Protein AF-A0A8T0UPF7-F1 (afdb_monomer)

Mean predicted aligned error: 10.61 Å

Solvent-accessible surface area (backbone atoms only — not comparable to full-atom values): 5651 Å² total; per-residue (Å²): 141,79,85,89,80,82,88,74,101,60,86,85,72,50,70,66,62,47,48,55,53,49,53,44,54,48,45,31,41,76,76,62,61,28,51,55,99,89,40,68,34,76,68,28,48,54,49,41,53,50,53,42,34,72,74,66,56,68,80,69,52,74,68,56,54,52,52,47,50,54,52,49,53,48,54,52,49,60,62,38,70,80,50,85,81,83,77,89,71,135

pLDDT: mean 72.84, std 16.71, range [37.94, 89.62]

Foldseek 3Di:
DDDPPPDDDQQDQDPVLLVLLVVLQVCCVPVVVQADPVGGHPVSLVSSQVVSCVPVPVSDDSVNSVVSVVVVVVVVVVVCVVPDDDDDDD

InterPro domains:
  IPR024752 Myb/SANT-like domain [PF12776] (12-79)

Sequence (90 aa):
MQCICEQMNRCHWDPASTSLFLDLCIDEKENKFNWNKEGLTTDGWRNVHKKFRELGGGRFTDKQMTNKLQTLKKKIQEVDGSAKAHWPRP

Structure (mmCIF, N/CA/C/O backbone):
data_AF-A0A8T0UPF7-F1
#
_entry.id   AF-A0A8T0UPF7-F1
#
loop_
_atom_site.group_PDB
_atom_site.id
_atom_site.type_symbol
_atom_site.label_atom_id
_atom_site.label_alt_id
_atom_site.label_comp_id
_atom_site.label_asym_id
_atom_site.label_entity_id
_atom_site.label_seq_id
_atom_site.pdbx_PDB_ins_code
_atom_site.Cartn_x
_atom_site.Cartn_y
_atom_site.Cartn_z
_atom_site.occupancy
_atom_site.B_iso_or_equiv
_atom_site.auth_seq_id
_atom_site.auth_comp_id
_atom_site.auth_asym_id
_atom_site.auth_atom_id
_atom_site.pdbx_PDB_model_num
ATOM 1 N N . MET A 1 1 ? 20.584 -13.135 -15.729 1.00 39.06 1 MET A N 1
ATOM 2 C CA . MET A 1 1 ? 19.431 -12.455 -15.098 1.00 39.06 1 MET A CA 1
ATOM 3 C C . MET A 1 1 ? 19.758 -10.976 -15.009 1.00 39.06 1 MET A C 1
ATOM 5 O O . MET A 1 1 ? 20.517 -10.590 -14.135 1.00 39.06 1 MET A O 1
ATOM 9 N N . GLN A 1 2 ? 19.280 -10.175 -15.959 1.00 37.94 2 GLN A N 1
ATOM 10 C CA . GLN A 1 2 ? 19.445 -8.722 -15.935 1.00 37.94 2 GLN A CA 1
ATOM 11 C C . GLN A 1 2 ? 18.055 -8.097 -15.872 1.00 37.94 2 GLN A C 1
ATOM 13 O O . GLN A 1 2 ? 17.184 -8.412 -16.682 1.00 37.94 2 GLN A O 1
ATOM 18 N N . CYS A 1 3 ? 17.835 -7.289 -14.841 1.00 41.06 3 CYS A N 1
ATOM 19 C CA . CYS A 1 3 ? 16.597 -6.564 -14.620 1.00 41.06 3 CYS A CA 1
ATOM 20 C C . CYS A 1 3 ? 16.540 -5.414 -15.627 1.00 41.06 3 CYS A C 1
ATOM 22 O O . CYS A 1 3 ? 17.340 -4.485 -15.564 1.00 41.06 3 CYS A O 1
ATOM 24 N N . ILE A 1 4 ? 15.610 -5.508 -16.571 1.00 47.56 4 ILE A N 1
ATOM 25 C CA . ILE A 1 4 ? 15.400 -4.528 -17.635 1.00 47.56 4 ILE A CA 1
ATOM 26 C C . ILE A 1 4 ? 14.605 -3.362 -17.035 1.00 47.56 4 ILE A C 1
ATOM 28 O O . ILE A 1 4 ? 13.377 -3.352 -17.059 1.00 47.56 4 ILE A O 1
ATOM 32 N N . CYS A 1 5 ? 15.291 -2.418 -16.396 1.00 48.22 5 CYS A N 1
ATOM 33 C CA . CYS A 1 5 ? 14.680 -1.170 -15.930 1.00 48.22 5 CYS A CA 1
ATOM 34 C C . CYS A 1 5 ? 15.463 0.076 -16.358 1.00 48.22 5 CYS A C 1
ATOM 36 O O . CYS A 1 5 ? 15.312 1.134 -15.748 1.00 48.22 5 CYS A O 1
ATOM 38 N N . GLU A 1 6 ? 16.265 -0.026 -17.417 1.00 48.84 6 GLU A N 1
ATOM 39 C CA . GLU A 1 6 ? 16.764 1.144 -18.129 1.00 48.84 6 GLU A CA 1
ATOM 40 C C . GLU A 1 6 ? 15.884 1.418 -19.348 1.00 48.84 6 GLU A C 1
ATOM 42 O O . GLU A 1 6 ? 15.628 0.538 -20.160 1.00 48.84 6 GLU A O 1
ATOM 47 N N . GLN A 1 7 ? 15.452 2.677 -19.428 1.00 48.28 7 GLN A N 1
ATOM 48 C CA . GLN A 1 7 ? 14.689 3.334 -20.491 1.00 48.28 7 GLN A CA 1
ATOM 49 C C . GLN A 1 7 ? 13.152 3.259 -20.384 1.00 48.28 7 GLN A C 1
ATOM 51 O O . GLN A 1 7 ? 12.493 2.286 -20.723 1.00 48.28 7 GLN A O 1
ATOM 56 N N . MET A 1 8 ? 12.605 4.420 -19.979 1.00 42.25 8 MET A N 1
ATOM 57 C CA . MET A 1 8 ? 11.198 4.864 -19.970 1.00 42.25 8 MET A CA 1
ATOM 58 C C . MET A 1 8 ? 10.365 4.618 -18.697 1.00 42.25 8 MET A C 1
ATOM 60 O O . MET A 1 8 ? 9.380 3.898 -18.713 1.00 42.25 8 MET A O 1
ATOM 64 N N . ASN A 1 9 ? 10.729 5.312 -17.609 1.00 50.38 9 ASN A N 1
ATOM 65 C CA . ASN A 1 9 ? 9.912 6.129 -16.672 1.00 50.38 9 ASN A CA 1
ATOM 66 C C . ASN A 1 9 ? 8.421 5.798 -16.350 1.00 50.38 9 ASN A C 1
ATOM 68 O O . ASN A 1 9 ? 7.696 6.653 -15.844 1.00 50.38 9 ASN A O 1
ATOM 72 N N . ARG A 1 10 ? 7.919 4.590 -16.604 1.00 54.06 10 ARG A N 1
ATOM 73 C CA . ARG A 1 10 ? 6.627 4.081 -16.129 1.00 54.06 10 ARG A CA 1
ATOM 74 C C . ARG A 1 10 ? 6.824 2.617 -15.776 1.00 54.06 10 ARG A C 1
ATOM 76 O O . ARG A 1 10 ? 6.876 1.758 -16.644 1.00 54.06 10 ARG A O 1
ATOM 83 N N . CYS A 1 11 ? 6.970 2.351 -14.482 1.00 64.19 11 CYS A N 1
ATOM 84 C CA . CYS A 1 11 ? 7.041 0.989 -13.969 1.00 64.19 11 CYS A CA 1
ATOM 85 C C . CYS A 1 11 ? 5.828 0.198 -14.492 1.00 64.19 11 CYS A C 1
ATOM 87 O O . CYS A 1 11 ? 4.694 0.664 -14.351 1.00 64.19 11 CYS A O 1
ATOM 89 N N . HIS A 1 12 ? 6.058 -0.942 -15.145 1.00 68.62 12 HIS A N 1
ATOM 90 C CA . HIS A 1 12 ? 4.985 -1.779 -15.674 1.00 68.62 12 HIS A CA 1
ATOM 91 C C . HIS A 1 12 ? 4.303 -2.496 -14.508 1.00 68.62 12 HIS A C 1
ATOM 93 O O . HIS A 1 12 ? 4.834 -3.444 -13.940 1.00 68.62 12 HIS A O 1
ATOM 99 N N . TRP A 1 13 ? 3.130 -1.998 -14.128 1.00 78.25 13 TRP A N 1
ATOM 100 C CA . TRP A 1 13 ? 2.260 -2.661 -13.168 1.00 78.25 13 TRP A CA 1
ATOM 101 C C . TRP A 1 13 ? 1.344 -3.607 -13.930 1.00 78.25 13 TRP A C 1
ATOM 103 O O . TRP A 1 13 ? 0.399 -3.149 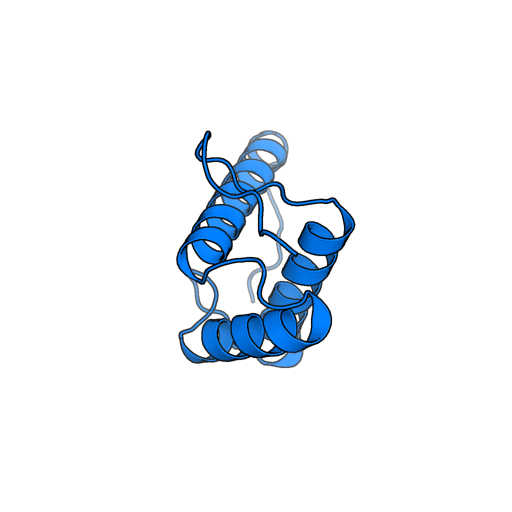-14.575 1.00 78.25 13 TRP A O 1
ATOM 113 N N . ASP A 1 14 ? 1.609 -4.906 -13.853 1.00 84.06 14 ASP A N 1
ATOM 114 C CA . ASP A 1 14 ? 0.667 -5.895 -14.357 1.00 84.06 14 ASP A CA 1
ATOM 115 C C . ASP A 1 14 ? -0.626 -5.907 -13.501 1.00 84.06 14 ASP A C 1
ATOM 117 O O . ASP A 1 14 ? -0.645 -5.385 -12.371 1.00 84.06 14 ASP A O 1
ATOM 121 N N . PRO A 1 15 ? -1.739 -6.444 -14.034 1.00 82.94 15 PRO A N 1
ATOM 122 C CA . PRO A 1 15 ? -3.005 -6.495 -13.311 1.00 82.94 15 PRO A CA 1
ATOM 123 C C . PRO A 1 15 ? -2.915 -7.253 -11.982 1.00 82.94 15 PRO A C 1
ATOM 125 O O . PRO A 1 15 ? -3.513 -6.805 -11.006 1.00 82.94 15 PRO A O 1
ATOM 128 N N . ALA A 1 16 ? -2.127 -8.332 -11.907 1.00 84.50 16 ALA A N 1
ATOM 129 C CA . ALA A 1 16 ? -1.982 -9.124 -10.687 1.00 84.50 16 ALA A CA 1
ATOM 130 C C . ALA A 1 16 ? -1.220 -8.347 -9.602 1.00 84.50 16 ALA A C 1
ATOM 132 O O . ALA A 1 16 ? -1.688 -8.257 -8.469 1.00 84.50 16 ALA A O 1
ATOM 133 N N . SER A 1 17 ? -0.116 -7.684 -9.957 1.00 85.12 17 SER A N 1
ATOM 134 C CA . SER A 1 17 ? 0.626 -6.789 -9.058 1.00 85.12 17 SER A CA 1
ATOM 135 C C . SER A 1 17 ? -0.226 -5.606 -8.593 1.00 85.12 17 SER A C 1
ATOM 137 O O . SER A 1 17 ? -0.131 -5.187 -7.441 1.00 85.12 17 SER A O 1
ATOM 139 N N . THR A 1 18 ? -1.073 -5.055 -9.471 1.00 86.62 18 THR A N 1
ATOM 140 C CA . THR A 1 18 ? -1.992 -3.966 -9.098 1.00 86.62 18 THR A CA 1
ATOM 141 C C . THR A 1 18 ? -3.080 -4.454 -8.141 1.00 86.62 18 THR A C 1
ATOM 143 O O . THR A 1 18 ? -3.351 -3.761 -7.163 1.00 86.62 18 THR A O 1
ATOM 146 N N . SER A 1 19 ? -3.672 -5.627 -8.396 1.00 88.00 19 SER A N 1
ATOM 147 C CA . SER A 1 19 ? -4.684 -6.230 -7.518 1.00 88.00 19 SER A CA 1
ATOM 148 C C . SER A 1 19 ? -4.098 -6.514 -6.143 1.00 88.00 19 SER A C 1
ATOM 150 O O . SER A 1 19 ? -4.590 -5.980 -5.159 1.00 88.00 19 SER A O 1
ATOM 152 N N . LEU A 1 20 ? -2.965 -7.220 -6.087 1.00 88.94 20 LEU A N 1
ATOM 153 C CA . LEU A 1 20 ? -2.276 -7.537 -4.838 1.00 88.94 20 LEU A CA 1
ATOM 154 C C . LEU A 1 20 ? -1.951 -6.277 -4.024 1.00 88.94 20 LEU A C 1
ATOM 156 O O . LEU A 1 20 ? -2.141 -6.246 -2.813 1.00 88.94 20 LEU A O 1
ATOM 160 N N . PHE A 1 21 ? -1.461 -5.221 -4.679 1.00 88.00 21 PHE A N 1
ATOM 161 C CA . PHE A 1 21 ? -1.170 -3.960 -4.001 1.00 88.00 21 PHE A CA 1
ATOM 162 C C . PHE A 1 21 ? -2.427 -3.317 -3.400 1.00 88.00 21 PHE A C 1
ATOM 164 O O . PHE A 1 21 ? -2.381 -2.826 -2.272 1.00 88.00 21 PHE A O 1
ATOM 171 N N . LEU A 1 22 ? -3.543 -3.329 -4.133 1.00 87.88 22 LEU A N 1
ATOM 172 C CA . LEU A 1 22 ? -4.823 -2.815 -3.650 1.00 87.88 22 LEU A CA 1
ATOM 173 C C . LEU A 1 22 ? -5.383 -3.661 -2.507 1.00 87.88 22 LEU A C 1
ATOM 175 O O . LEU A 1 22 ? -5.782 -3.085 -1.499 1.00 87.88 22 LEU A O 1
ATOM 179 N N . ASP A 1 23 ? -5.338 -4.987 -2.618 1.00 89.12 23 ASP A N 1
ATOM 180 C CA . ASP A 1 23 ? -5.781 -5.909 -1.569 1.00 89.12 23 ASP A CA 1
ATOM 181 C C . ASP A 1 23 ? -5.021 -5.662 -0.262 1.00 89.12 23 ASP A C 1
ATOM 183 O O . ASP A 1 23 ? -5.625 -5.557 0.802 1.00 89.12 23 ASP A O 1
ATOM 187 N N . LEU A 1 24 ? -3.701 -5.457 -0.335 1.00 89.62 24 LEU A N 1
ATOM 188 C CA . LEU A 1 24 ? -2.887 -5.108 0.833 1.00 89.62 24 LEU A CA 1
ATOM 189 C C . LEU A 1 24 ? -3.246 -3.738 1.423 1.00 89.62 24 LEU A C 1
ATOM 191 O O . LEU A 1 24 ? -3.241 -3.569 2.641 1.00 89.62 24 LEU A O 1
ATOM 195 N N . CYS A 1 25 ? -3.554 -2.754 0.578 1.00 86.38 25 CYS A N 1
ATOM 196 C CA . CYS A 1 25 ? -3.984 -1.432 1.035 1.00 86.38 25 CYS A CA 1
ATOM 197 C C . CYS A 1 25 ? -5.363 -1.481 1.713 1.00 86.38 25 CYS A C 1
ATOM 199 O O . CYS A 1 25 ? -5.579 -0.778 2.700 1.00 86.38 25 CYS A O 1
ATOM 201 N N . ILE A 1 26 ? -6.284 -2.298 1.193 1.00 85.50 26 ILE A N 1
ATOM 202 C CA . ILE A 1 26 ? -7.617 -2.522 1.766 1.00 85.50 26 ILE A CA 1
ATOM 203 C C . ILE A 1 26 ? -7.496 -3.281 3.089 1.00 85.50 26 ILE A C 1
ATOM 205 O O . ILE A 1 26 ? -8.101 -2.863 4.069 1.00 85.50 26 ILE A O 1
ATOM 209 N N . ASP A 1 27 ? -6.660 -4.319 3.159 1.00 86.94 27 ASP A N 1
ATOM 210 C CA . ASP A 1 27 ? -6.383 -5.063 4.395 1.00 86.94 27 ASP A CA 1
ATOM 211 C C . ASP A 1 27 ? -5.865 -4.141 5.511 1.00 86.94 27 ASP A C 1
ATOM 213 O O . ASP A 1 27 ? -6.382 -4.149 6.626 1.00 86.94 27 ASP A O 1
ATOM 217 N N . GLU A 1 28 ? -4.890 -3.276 5.218 1.00 85.50 28 GLU A N 1
ATOM 218 C CA . GLU A 1 28 ? -4.376 -2.329 6.218 1.00 85.50 28 GLU A CA 1
ATOM 219 C C . GLU A 1 28 ? -5.414 -1.276 6.638 1.00 85.50 28 GLU A C 1
ATOM 221 O O . GLU A 1 28 ? -5.379 -0.802 7.778 1.00 85.50 28 GLU A O 1
ATOM 226 N N . LYS A 1 29 ? -6.346 -0.921 5.747 1.00 80.38 29 LYS A N 1
ATOM 227 C CA . LYS A 1 29 ? -7.439 0.010 6.043 1.00 80.38 29 LYS A CA 1
ATOM 228 C C . LYS A 1 29 ? -8.518 -0.630 6.915 1.00 80.38 29 LYS A C 1
ATOM 230 O O . LYS A 1 29 ? -8.838 -0.080 7.963 1.00 80.38 29 LYS A O 1
ATOM 235 N N . GLU A 1 30 ? -9.073 -1.755 6.477 1.00 80.38 30 GLU A N 1
ATOM 236 C CA . GLU A 1 30 ? -10.268 -2.367 7.066 1.00 80.38 30 GLU A CA 1
ATOM 237 C C . GLU A 1 30 ? -9.922 -3.246 8.277 1.00 80.38 30 GLU A C 1
ATOM 239 O O . GLU A 1 30 ? -10.647 -3.233 9.267 1.00 80.38 30 GLU A O 1
ATOM 244 N N . ASN A 1 31 ? -8.794 -3.968 8.243 1.00 76.38 31 ASN A N 1
ATOM 245 C CA . ASN A 1 31 ? -8.438 -4.920 9.302 1.00 76.38 31 ASN A CA 1
ATOM 246 C C . ASN A 1 31 ? -7.479 -4.342 10.348 1.00 76.38 31 ASN A C 1
ATOM 248 O O . ASN A 1 31 ? -7.445 -4.826 11.479 1.00 76.38 31 ASN A O 1
ATOM 252 N N . LYS A 1 32 ? -6.672 -3.333 9.992 1.00 76.81 32 LYS A N 1
ATOM 253 C CA . LYS A 1 32 ? -5.653 -2.772 10.901 1.00 76.81 32 LYS A CA 1
ATOM 254 C C . LYS A 1 32 ? -5.843 -1.308 11.265 1.00 76.81 32 LYS A C 1
ATOM 256 O O . LYS A 1 32 ? -5.072 -0.803 12.076 1.00 76.81 32 LYS A O 1
ATOM 261 N N . PHE A 1 33 ? -6.834 -0.632 10.681 1.00 77.06 33 PHE A N 1
ATOM 262 C CA . PHE A 1 33 ? -7.116 0.788 10.916 1.00 77.06 33 PHE A CA 1
ATOM 263 C C . PHE A 1 33 ? -5.888 1.703 10.726 1.00 77.06 33 PHE A C 1
ATOM 265 O O . PHE A 1 33 ? -5.831 2.810 11.261 1.00 77.06 33 PHE A O 1
ATOM 272 N N . ASN A 1 34 ? -4.909 1.284 9.913 1.00 80.31 34 ASN A N 1
ATOM 273 C CA . ASN A 1 34 ? -3.687 2.040 9.619 1.00 80.31 34 ASN A CA 1
ATOM 274 C C . ASN A 1 34 ? -3.923 3.067 8.501 1.00 80.31 34 ASN A C 1
ATOM 276 O O . ASN A 1 34 ? -3.094 3.257 7.607 1.00 80.31 34 ASN A O 1
ATOM 280 N N . TRP A 1 35 ? -5.082 3.721 8.534 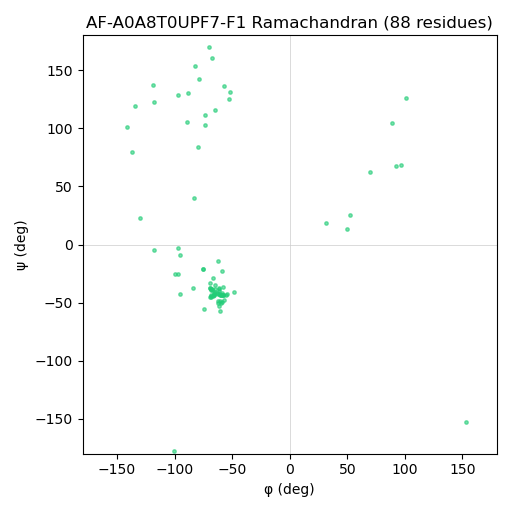1.00 76.44 35 TRP A N 1
ATOM 281 C CA . TRP A 1 35 ? -5.547 4.631 7.498 1.00 76.44 35 TRP A CA 1
ATOM 282 C C . TRP A 1 35 ? -6.094 5.914 8.123 1.00 76.44 35 TRP A C 1
ATOM 284 O O . TRP A 1 35 ? -7.049 5.895 8.895 1.00 76.44 35 TRP A O 1
ATOM 294 N N . ASN A 1 36 ? -5.486 7.047 7.782 1.00 75.94 36 ASN A N 1
ATOM 295 C CA . ASN A 1 36 ? -5.901 8.378 8.211 1.00 75.94 36 ASN A CA 1
ATOM 296 C C . ASN A 1 36 ? -6.687 9.102 7.097 1.00 75.94 36 ASN A C 1
ATOM 298 O O . ASN A 1 36 ? -6.930 8.564 6.015 1.00 75.94 36 ASN A O 1
ATOM 302 N N . LYS A 1 37 ? -7.094 10.354 7.348 1.00 69.19 37 LYS A N 1
ATOM 303 C CA . LYS A 1 37 ? -7.861 11.168 6.382 1.00 69.19 37 LYS A CA 1
ATOM 304 C C . LYS A 1 37 ? -7.131 11.383 5.044 1.00 69.19 37 LYS A C 1
ATOM 306 O O . LYS A 1 37 ? -7.786 11.635 4.036 1.00 69.19 37 LYS A O 1
ATOM 311 N N . GLU A 1 38 ? -5.807 11.265 5.022 1.00 69.00 38 GLU A N 1
ATOM 312 C CA . GLU A 1 38 ? -4.958 11.494 3.852 1.00 69.00 38 GLU A CA 1
ATOM 313 C C . GLU A 1 38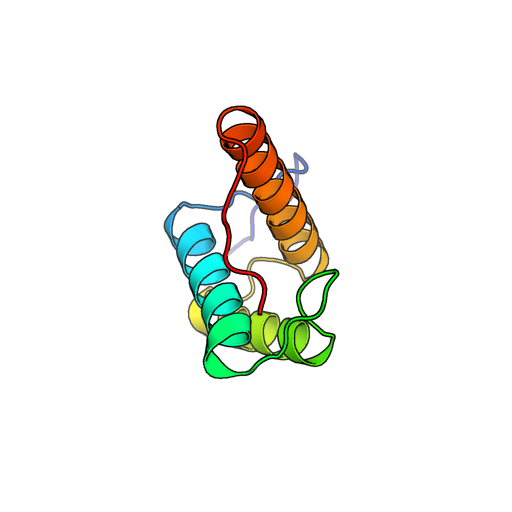 ? -4.553 10.184 3.143 1.00 69.00 38 GLU A C 1
ATOM 315 O O . GLU A 1 38 ? -4.347 10.175 1.924 1.00 69.00 38 GLU A O 1
ATOM 320 N N . GLY A 1 39 ? -4.530 9.046 3.844 1.00 78.94 39 GLY A N 1
ATOM 321 C CA . GLY A 1 39 ? -4.192 7.730 3.296 1.00 78.94 39 GLY A CA 1
ATOM 322 C C . GLY A 1 39 ? -3.611 6.767 4.335 1.00 78.94 39 GLY A C 1
ATOM 323 O O . GLY A 1 39 ? -3.891 6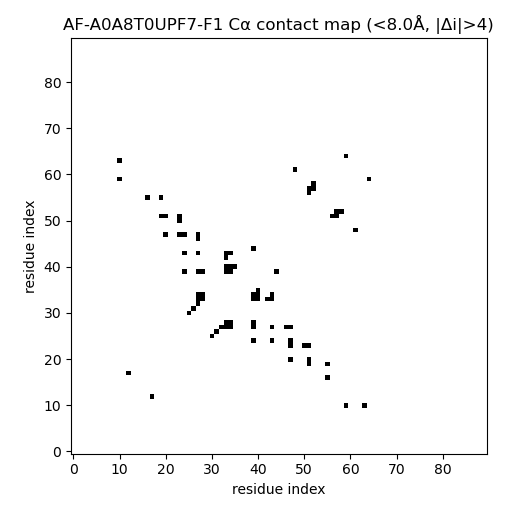.881 5.522 1.00 78.94 39 GLY A O 1
ATOM 324 N N . LEU A 1 40 ? -2.785 5.820 3.882 1.00 81.81 40 LEU A N 1
ATOM 325 C CA . LEU A 1 40 ? -2.024 4.924 4.762 1.00 81.81 40 LEU A CA 1
ATOM 326 C C . LEU A 1 40 ? -1.141 5.722 5.733 1.00 81.81 40 LEU A C 1
ATOM 328 O O . LEU A 1 40 ? -0.458 6.667 5.329 1.00 81.81 40 LEU A O 1
ATOM 332 N N . THR A 1 41 ? -1.126 5.310 7.000 1.00 85.88 41 THR A N 1
ATOM 333 C CA . THR A 1 41 ? -0.178 5.807 8.005 1.00 85.88 41 THR A CA 1
ATOM 334 C C . THR A 1 41 ? 1.236 5.292 7.720 1.00 85.88 41 THR A C 1
ATOM 336 O O . THR A 1 41 ? 1.437 4.406 6.887 1.00 85.88 41 THR A O 1
ATOM 339 N N . THR A 1 42 ? 2.239 5.818 8.427 1.00 86.19 42 THR A N 1
ATOM 340 C CA . THR A 1 42 ? 3.629 5.338 8.330 1.00 86.19 42 THR A CA 1
ATOM 341 C C . THR A 1 42 ? 3.735 3.831 8.591 1.00 86.19 42 THR A C 1
ATOM 343 O O . THR A 1 42 ? 4.415 3.121 7.849 1.00 86.19 42 THR A O 1
ATOM 346 N N . ASP A 1 43 ? 3.023 3.322 9.601 1.00 85.94 43 ASP A N 1
ATOM 347 C CA . ASP A 1 43 ? 2.968 1.888 9.901 1.00 85.94 43 ASP A CA 1
ATOM 348 C C . ASP A 1 43 ? 2.226 1.093 8.819 1.00 85.94 43 ASP A C 1
ATOM 350 O O . ASP A 1 43 ? 2.684 0.013 8.442 1.00 85.94 43 ASP A O 1
ATOM 354 N N . GLY A 1 44 ? 1.145 1.652 8.261 1.00 87.00 44 GLY A N 1
ATOM 355 C CA . GLY A 1 44 ? 0.435 1.068 7.122 1.00 87.00 44 GLY A CA 1
ATOM 356 C C . GLY A 1 44 ? 1.349 0.897 5.910 1.00 87.00 44 GLY A C 1
ATOM 357 O O . GLY A 1 44 ? 1.467 -0.201 5.371 1.00 87.00 44 GLY A O 1
ATOM 358 N N . TRP A 1 45 ? 2.085 1.944 5.529 1.00 88.38 45 TRP A N 1
ATOM 359 C CA . TRP A 1 45 ? 3.064 1.873 4.440 1.00 88.38 45 TRP A CA 1
ATOM 360 C C . TRP A 1 45 ? 4.163 0.847 4.705 1.00 88.38 45 TRP A C 1
ATOM 362 O O . TRP A 1 45 ?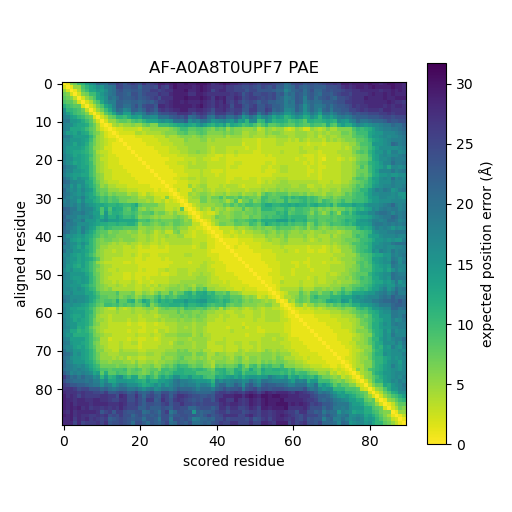 4.476 0.050 3.820 1.00 88.38 45 TRP A O 1
ATOM 372 N N . ARG A 1 46 ? 4.708 0.804 5.928 1.00 88.75 46 ARG A N 1
ATOM 373 C CA . ARG A 1 46 ? 5.723 -0.189 6.307 1.00 88.75 46 ARG A CA 1
ATOM 374 C C . ARG A 1 46 ? 5.205 -1.618 6.128 1.00 88.75 46 ARG A C 1
ATOM 376 O O . ARG A 1 46 ? 5.920 -2.465 5.592 1.00 88.75 46 ARG A O 1
ATOM 383 N N . ASN A 1 47 ? 3.966 -1.884 6.541 1.00 88.38 47 ASN A N 1
ATOM 384 C CA . ASN A 1 47 ? 3.347 -3.201 6.408 1.00 88.38 47 ASN A CA 1
ATOM 385 C C . ASN A 1 47 ? 3.062 -3.563 4.946 1.00 88.38 47 ASN A C 1
ATOM 387 O O . ASN A 1 47 ? 3.388 -4.677 4.533 1.00 88.38 47 ASN A O 1
ATOM 391 N N . VAL A 1 48 ? 2.509 -2.631 4.158 1.00 88.75 48 VAL A N 1
ATOM 392 C CA . VAL A 1 48 ? 2.256 -2.841 2.723 1.00 88.75 48 VAL A CA 1
ATOM 393 C C . VAL A 1 48 ? 3.563 -3.122 1.992 1.00 88.75 48 VAL A C 1
ATOM 395 O O . VAL A 1 48 ? 3.639 -4.109 1.269 1.00 88.75 48 VAL A O 1
ATOM 398 N N . HIS A 1 49 ? 4.611 -2.319 2.202 1.00 88.50 49 HIS A N 1
ATOM 399 C CA . HIS A 1 49 ? 5.910 -2.533 1.557 1.00 88.50 49 HIS A CA 1
ATOM 400 C C . HIS A 1 49 ? 6.502 -3.894 1.919 1.00 88.50 49 HIS A C 1
ATOM 402 O O . HIS A 1 49 ? 6.977 -4.609 1.037 1.00 88.50 49 HIS A O 1
ATOM 408 N N . LYS A 1 50 ? 6.432 -4.284 3.199 1.00 89.06 50 LYS A N 1
ATOM 409 C CA . LYS A 1 50 ? 6.915 -5.591 3.655 1.00 89.06 50 LYS A CA 1
ATOM 410 C C . LYS A 1 50 ? 6.158 -6.733 2.968 1.00 89.06 50 LYS A C 1
ATOM 412 O O . LYS A 1 50 ? 6.781 -7.518 2.257 1.00 89.06 50 LYS A O 1
ATOM 417 N N . LYS A 1 51 ? 4.827 -6.770 3.099 1.00 88.50 51 LYS A N 1
ATOM 418 C CA . LYS A 1 51 ? 3.988 -7.834 2.523 1.00 88.50 51 LYS A CA 1
ATOM 419 C C . LYS A 1 51 ? 4.090 -7.883 0.999 1.00 88.50 51 LYS A C 1
ATOM 421 O O . LYS A 1 51 ? 4.167 -8.953 0.407 1.00 88.50 51 LYS A O 1
ATOM 426 N N . PHE A 1 52 ? 4.124 -6.727 0.342 1.00 87.50 52 PHE A N 1
ATOM 427 C CA . PHE A 1 52 ? 4.232 -6.655 -1.110 1.00 87.50 52 PHE A CA 1
ATOM 428 C C . PHE A 1 52 ? 5.607 -7.106 -1.606 1.00 87.50 52 PHE A C 1
ATOM 430 O O . PHE A 1 52 ? 5.708 -7.718 -2.664 1.00 87.50 52 PHE A O 1
ATOM 437 N N . ARG A 1 53 ? 6.675 -6.870 -0.837 1.00 85.69 53 ARG A N 1
ATOM 438 C CA . ARG A 1 53 ? 7.999 -7.414 -1.147 1.00 85.69 53 ARG A CA 1
ATOM 439 C C . ARG A 1 53 ? 8.046 -8.930 -0.974 1.00 85.69 53 ARG A C 1
ATOM 441 O O . ARG A 1 53 ? 8.669 -9.584 -1.804 1.00 85.69 53 ARG A O 1
ATOM 448 N N . GLU A 1 54 ? 7.385 -9.455 0.057 1.00 85.94 54 GLU A N 1
ATOM 449 C CA . GLU A 1 54 ? 7.262 -10.895 0.324 1.00 85.94 54 GLU A CA 1
ATOM 450 C C . GLU A 1 54 ? 6.447 -11.616 -0.764 1.00 85.94 54 GLU A C 1
ATOM 452 O O . GLU A 1 54 ? 6.850 -12.685 -1.212 1.00 85.94 54 GLU A O 1
ATOM 457 N N . LEU A 1 55 ? 5.345 -11.018 -1.232 1.00 83.81 55 LEU A N 1
ATOM 458 C CA . LEU A 1 55 ? 4.406 -11.650 -2.172 1.00 83.81 55 LEU A CA 1
ATOM 459 C C . LEU A 1 55 ? 4.665 -11.299 -3.649 1.00 83.81 55 LEU A C 1
ATOM 461 O O . LEU A 1 55 ? 4.592 -12.160 -4.519 1.00 83.81 55 LEU A O 1
ATOM 465 N N . GLY A 1 56 ? 4.958 -10.032 -3.945 1.00 72.25 56 GLY A N 1
ATOM 466 C CA . GLY A 1 56 ? 5.167 -9.492 -5.298 1.00 72.25 56 GLY A CA 1
ATOM 467 C C . GLY A 1 56 ? 6.638 -9.401 -5.720 1.00 72.25 56 GLY A C 1
ATOM 468 O O . GLY A 1 56 ? 6.940 -9.012 -6.851 1.00 72.25 56 GLY A O 1
ATOM 469 N N . GLY A 1 57 ? 7.561 -9.755 -4.822 1.00 70.75 57 GLY A N 1
ATOM 470 C CA . GLY A 1 57 ? 8.975 -9.943 -5.129 1.00 70.75 57 GLY A CA 1
ATOM 471 C C . GLY A 1 57 ? 9.729 -8.658 -5.461 1.00 70.75 57 GLY A C 1
ATOM 472 O O . GLY A 1 57 ? 10.237 -8.536 -6.565 1.00 70.75 57 GLY A O 1
ATOM 473 N N . GLY A 1 58 ? 9.820 -7.711 -4.519 1.00 75.00 58 GLY A N 1
ATOM 474 C CA . GLY A 1 58 ? 10.802 -6.600 -4.493 1.00 75.00 58 GLY A CA 1
ATOM 475 C C . GLY A 1 58 ? 10.991 -5.739 -5.754 1.00 75.00 58 GLY A C 1
ATOM 476 O O . GLY A 1 58 ? 11.963 -4.995 -5.834 1.00 75.00 58 GLY A O 1
ATOM 477 N N . ARG A 1 59 ? 10.091 -5.843 -6.734 1.00 74.75 59 ARG A N 1
ATOM 478 C CA . ARG A 1 59 ? 10.194 -5.236 -8.070 1.00 74.75 59 ARG A CA 1
ATOM 479 C C . ARG A 1 59 ? 9.922 -3.738 -8.089 1.00 74.75 59 ARG A C 1
ATOM 481 O O . ARG A 1 59 ? 10.322 -3.060 -9.030 1.00 74.75 59 ARG A O 1
ATOM 488 N N . PHE A 1 60 ? 9.231 -3.239 -7.071 1.00 78.31 60 PHE A N 1
ATOM 489 C CA . PHE A 1 60 ? 8.755 -1.867 -7.001 1.00 78.31 60 PHE A CA 1
ATOM 490 C C . PHE A 1 60 ? 9.379 -1.158 -5.805 1.00 78.31 60 PHE A C 1
ATOM 492 O O . PHE A 1 60 ? 9.464 -1.711 -4.712 1.00 78.31 60 PHE A O 1
ATOM 499 N N . THR A 1 61 ? 9.802 0.082 -6.027 1.00 82.94 61 THR A N 1
ATOM 500 C CA . THR A 1 61 ? 10.284 0.970 -4.965 1.00 82.94 61 THR A CA 1
ATOM 501 C C . THR A 1 61 ? 9.118 1.647 -4.251 1.00 82.94 61 THR A C 1
ATOM 503 O O . THR A 1 61 ? 8.079 1.924 -4.854 1.00 82.94 61 THR A O 1
ATOM 506 N N . ASP A 1 62 ? 9.327 2.026 -2.995 1.00 83.88 62 ASP A N 1
ATOM 507 C CA . ASP A 1 62 ? 8.379 2.764 -2.153 1.00 83.88 62 ASP A CA 1
ATOM 508 C C . ASP A 1 62 ? 7.791 3.998 -2.868 1.00 83.88 62 ASP A C 1
ATOM 510 O O . ASP A 1 62 ? 6.585 4.263 -2.832 1.00 83.88 62 ASP A O 1
ATOM 514 N N . LYS A 1 63 ? 8.633 4.725 -3.616 1.00 84.31 63 LYS A N 1
ATOM 515 C CA . LYS A 1 63 ? 8.216 5.882 -4.424 1.00 84.31 63 LYS A CA 1
ATOM 516 C C . LYS A 1 63 ? 7.265 5.485 -5.557 1.00 84.31 63 LYS A C 1
ATOM 518 O O . LYS A 1 63 ? 6.287 6.186 -5.815 1.00 84.31 63 LYS A O 1
ATOM 523 N N . GLN A 1 64 ? 7.522 4.367 -6.236 1.00 84.38 64 GLN A N 1
ATOM 524 C CA . GLN A 1 64 ? 6.643 3.859 -7.295 1.00 84.38 64 GLN A CA 1
ATOM 525 C C . GLN A 1 64 ? 5.300 3.387 -6.732 1.00 84.38 64 GLN A C 1
ATOM 527 O O . GLN A 1 64 ? 4.268 3.658 -7.347 1.00 84.38 64 GLN A O 1
ATOM 532 N N . MET A 1 65 ? 5.300 2.744 -5.562 1.00 84.56 65 MET A N 1
ATOM 533 C CA . MET A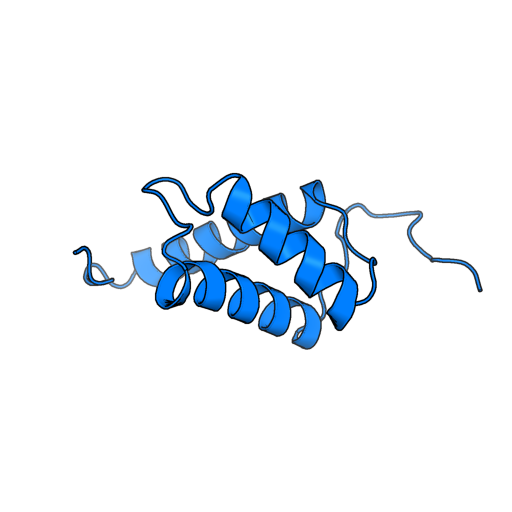 1 65 ? 4.083 2.305 -4.869 1.00 84.56 65 MET A CA 1
ATOM 534 C C . MET A 1 65 ? 3.235 3.502 -4.419 1.00 84.56 65 MET A C 1
ATOM 536 O O . MET A 1 65 ? 2.031 3.551 -4.679 1.00 84.56 65 MET A O 1
ATOM 540 N N . THR A 1 66 ? 3.876 4.531 -3.861 1.00 85.00 66 THR A N 1
ATOM 541 C CA . THR A 1 66 ? 3.218 5.790 -3.480 1.00 85.00 66 THR A CA 1
ATOM 542 C C . THR A 1 66 ? 2.581 6.482 -4.688 1.00 85.00 66 THR A C 1
ATOM 544 O O . THR A 1 66 ? 1.389 6.801 -4.674 1.00 85.00 66 THR A O 1
ATOM 547 N N . ASN A 1 67 ? 3.341 6.661 -5.773 1.00 85.88 67 ASN A N 1
ATOM 548 C CA . ASN A 1 67 ? 2.844 7.286 -7.001 1.00 85.88 67 ASN A CA 1
ATOM 549 C C . ASN A 1 67 ? 1.692 6.491 -7.630 1.00 85.88 67 ASN A C 1
ATOM 551 O O . ASN A 1 67 ? 0.730 7.079 -8.136 1.00 85.88 67 ASN A O 1
ATOM 555 N N . LYS A 1 68 ? 1.765 5.155 -7.591 1.00 84.94 68 LYS A N 1
ATOM 556 C CA . LYS A 1 68 ? 0.695 4.277 -8.069 1.00 84.94 68 LYS A CA 1
ATOM 557 C C . LYS A 1 68 ? -0.578 4.486 -7.256 1.00 84.94 68 LYS A C 1
ATOM 559 O O . LYS A 1 68 ? -1.620 4.703 -7.869 1.00 84.94 68 LYS A O 1
ATOM 564 N N . LEU A 1 69 ? -0.505 4.499 -5.922 1.00 84.44 69 LEU A N 1
ATOM 565 C CA . LEU A 1 69 ? -1.681 4.728 -5.078 1.00 84.44 69 LEU A CA 1
ATOM 566 C C . LEU A 1 69 ? -2.309 6.100 -5.343 1.00 84.44 69 LEU A C 1
ATOM 568 O O . LEU A 1 69 ? -3.520 6.191 -5.505 1.00 84.44 69 LEU A O 1
ATOM 572 N N . GLN A 1 70 ? -1.506 7.160 -5.464 1.00 83.88 70 GLN A N 1
ATOM 573 C CA . GLN A 1 70 ? -2.023 8.492 -5.806 1.00 83.88 70 GLN A CA 1
ATOM 574 C C . GLN A 1 70 ? -2.706 8.518 -7.180 1.00 83.88 70 GLN A C 1
ATOM 576 O O . GLN A 1 70 ? -3.778 9.101 -7.327 1.00 83.88 70 GLN A O 1
ATOM 581 N N . THR A 1 71 ? -2.114 7.857 -8.177 1.00 84.38 71 THR A N 1
ATOM 582 C CA . THR A 1 71 ? -2.701 7.734 -9.521 1.00 84.38 71 THR A CA 1
ATOM 583 C C . THR A 1 71 ? -4.019 6.963 -9.481 1.00 84.38 71 TH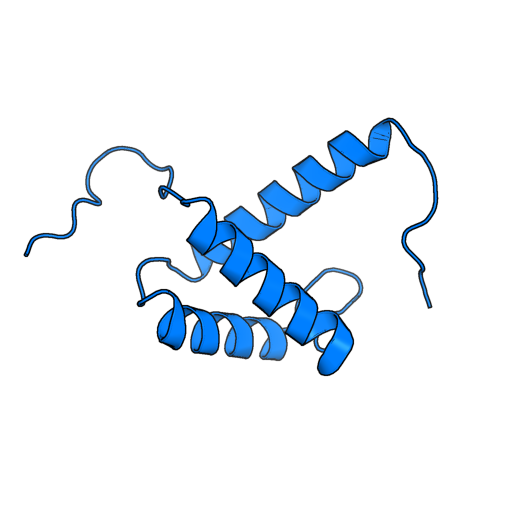R A C 1
ATOM 585 O O . THR A 1 71 ? -4.979 7.362 -10.131 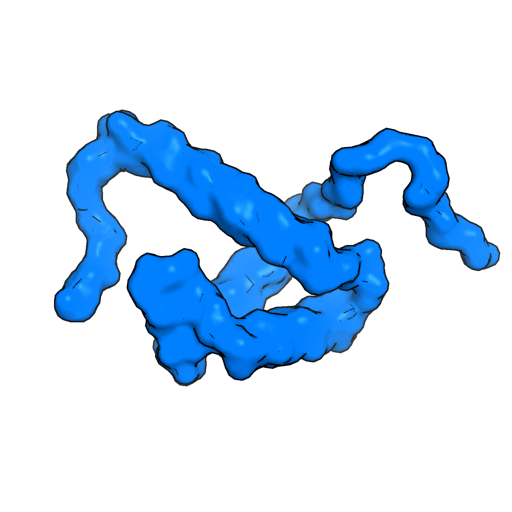1.00 84.38 71 THR A O 1
ATOM 588 N N . LEU A 1 72 ? -4.089 5.878 -8.703 1.00 81.94 72 LEU A N 1
ATOM 589 C CA . LEU A 1 72 ? -5.313 5.098 -8.519 1.00 81.94 72 LEU A CA 1
ATOM 590 C C . LEU A 1 72 ? -6.390 5.916 -7.800 1.00 81.94 72 LEU A C 1
ATOM 592 O O . LEU A 1 72 ? -7.523 5.940 -8.263 1.00 81.94 72 LEU A O 1
ATOM 596 N N . LYS A 1 73 ? -6.038 6.658 -6.741 1.00 79.69 73 LYS A N 1
ATOM 597 C CA . LYS A 1 73 ? -6.967 7.563 -6.045 1.00 79.69 73 LYS A CA 1
ATOM 598 C C . LYS A 1 73 ? -7.545 8.614 -6.992 1.00 79.69 73 LYS A C 1
ATOM 600 O O . LYS A 1 73 ? -8.744 8.847 -6.938 1.00 79.69 73 LYS A O 1
ATOM 605 N N . LYS A 1 74 ? -6.722 9.212 -7.863 1.00 79.38 74 LYS A N 1
ATOM 606 C CA . LYS A 1 74 ? -7.191 10.163 -8.886 1.00 79.38 74 LYS A CA 1
ATOM 607 C C . LYS A 1 74 ? -8.150 9.504 -9.871 1.00 79.38 74 LYS A C 1
ATOM 609 O O . LYS A 1 74 ? -9.258 9.989 -10.015 1.00 79.38 74 LYS A O 1
ATOM 614 N N . LYS A 1 75 ? -7.785 8.351 -10.437 1.00 76.12 75 LYS A N 1
ATOM 615 C CA . LYS A 1 75 ? -8.659 7.618 -11.366 1.00 76.12 75 LYS A CA 1
ATOM 616 C C . LYS A 1 75 ? -9.997 7.233 -10.739 1.00 76.12 75 LYS A C 1
ATOM 618 O O . LYS A 1 75 ? -11.025 7.354 -11.388 1.00 76.12 75 LYS A O 1
ATOM 623 N N . ILE A 1 76 ? -9.989 6.786 -9.485 1.00 69.19 76 ILE A N 1
ATOM 624 C CA . ILE A 1 76 ? -11.218 6.459 -8.753 1.00 69.19 76 ILE A CA 1
ATOM 625 C C . ILE A 1 76 ? -12.049 7.728 -8.519 1.00 69.19 76 ILE A C 1
ATOM 627 O O . ILE A 1 76 ? -13.247 7.699 -8.751 1.00 69.19 76 ILE A O 1
ATOM 631 N N . GLN A 1 77 ? -11.427 8.852 -8.143 1.00 61.94 77 GLN A N 1
ATOM 632 C CA . GLN A 1 77 ? -12.117 10.143 -8.003 1.00 61.94 77 GLN A CA 1
ATOM 633 C C . GLN A 1 77 ? -12.669 10.680 -9.329 1.00 61.94 77 GLN A C 1
ATOM 635 O O . GLN A 1 77 ? -13.720 11.303 -9.336 1.00 61.94 77 GLN A O 1
ATOM 640 N N . GLU A 1 78 ? -11.984 10.457 -10.449 1.00 58.62 78 GLU A N 1
ATOM 641 C CA . GLU A 1 78 ? -12.452 10.854 -11.782 1.00 58.62 78 GLU A CA 1
ATOM 642 C C . GLU A 1 78 ? -13.659 10.015 -12.225 1.00 58.62 78 GLU A C 1
ATOM 644 O O . GLU A 1 78 ? -14.598 10.554 -12.805 1.00 58.62 78 GLU A O 1
ATOM 649 N N . VAL A 1 79 ? -13.671 8.717 -11.900 1.00 54.22 79 VAL A N 1
ATOM 650 C CA . VAL A 1 79 ? -14.826 7.831 -12.127 1.00 54.22 79 VAL A CA 1
ATOM 651 C C . VAL A 1 79 ? -15.998 8.196 -11.196 1.00 54.22 79 VAL A C 1
ATOM 653 O O . VAL A 1 79 ? -17.145 8.205 -11.634 1.00 54.22 79 VAL A O 1
ATOM 656 N N . ASP A 1 80 ? -15.716 8.583 -9.947 1.00 45.03 80 ASP A N 1
ATOM 657 C CA . ASP A 1 80 ? -16.692 9.051 -8.943 1.00 45.03 80 ASP A CA 1
ATOM 658 C C . ASP A 1 80 ? -17.195 10.486 -9.209 1.00 45.03 80 ASP A C 1
ATOM 660 O O . ASP A 1 80 ? -18.295 10.862 -8.817 1.00 45.03 80 ASP A O 1
ATOM 664 N N . GLY A 1 81 ? -16.451 11.290 -9.975 1.00 44.91 81 GLY A N 1
ATOM 665 C CA . GLY A 1 81 ? -16.856 12.634 -10.401 1.00 44.91 81 GLY A CA 1
ATOM 666 C C . GLY A 1 81 ? -18.118 12.659 -11.276 1.00 44.91 81 GLY A C 1
ATOM 667 O O . GLY A 1 81 ? -18.732 13.715 -11.427 1.00 44.91 81 GLY A O 1
ATOM 668 N N . SER A 1 82 ? -18.535 11.501 -11.802 1.00 43.06 82 SER A N 1
ATOM 669 C CA . SER A 1 82 ? -19.819 11.305 -12.487 1.00 43.06 82 SER A CA 1
ATOM 670 C C . SER A 1 82 ? -20.930 10.751 -11.578 1.00 43.06 82 SER A C 1
ATOM 672 O O . SER A 1 82 ? -22.088 10.729 -11.993 1.00 43.06 82 SER A O 1
ATOM 674 N N . ALA A 1 83 ? -20.618 10.326 -10.353 1.00 45.16 83 ALA A N 1
ATOM 675 C CA . ALA A 1 83 ? -21.556 9.764 -9.388 1.00 45.16 83 ALA A CA 1
ATOM 676 C C . ALA A 1 83 ? -21.266 10.342 -7.997 1.00 45.16 83 ALA A C 1
ATOM 678 O O . ALA A 1 83 ? -20.634 9.718 -7.153 1.00 45.16 83 ALA A O 1
ATOM 679 N N . LYS A 1 84 ? -21.745 11.566 -7.744 1.00 44.00 84 LYS A N 1
ATOM 680 C CA . LYS A 1 84 ? -21.743 12.113 -6.386 1.00 44.00 84 LYS A CA 1
ATOM 681 C C . LYS A 1 84 ? -22.406 11.120 -5.421 1.00 44.00 84 LYS A C 1
ATOM 683 O O . LYS A 1 84 ? -23.557 10.753 -5.629 1.00 44.00 84 LYS A O 1
ATOM 688 N N . ALA A 1 85 ? -21.708 10.888 -4.312 1.00 49.75 85 ALA A N 1
ATOM 689 C CA . ALA A 1 85 ? -22.162 10.344 -3.033 1.00 49.75 85 ALA A CA 1
ATOM 690 C C . ALA A 1 85 ? -21.869 8.856 -2.768 1.00 49.75 85 ALA A C 1
ATOM 692 O O . ALA A 1 85 ? -22.356 7.957 -3.440 1.00 49.75 85 ALA A O 1
ATOM 693 N N . HIS A 1 86 ? -21.216 8.670 -1.613 1.00 45.28 86 HIS A N 1
ATOM 694 C CA . HIS A 1 86 ? -21.245 7.490 -0.749 1.00 45.28 86 HIS A CA 1
ATOM 695 C C . HIS A 1 86 ? -20.107 6.465 -0.902 1.00 45.28 86 HIS A C 1
ATOM 697 O O . HIS A 1 86 ? -20.323 5.297 -1.206 1.00 45.28 86 HIS A O 1
ATOM 703 N N . TRP A 1 87 ? -18.896 6.869 -0.505 1.00 38.94 87 TRP A N 1
ATOM 704 C CA . TRP A 1 87 ? -18.069 5.976 0.315 1.00 38.94 87 TRP A CA 1
ATOM 705 C C . TRP A 1 87 ? -18.417 6.233 1.791 1.00 38.94 87 TRP A C 1
ATOM 707 O O . TRP A 1 87 ? -18.434 7.410 2.180 1.00 38.94 87 TRP A O 1
ATOM 717 N N . PRO A 1 88 ? -18.708 5.207 2.617 1.00 43.38 88 PRO A N 1
ATOM 718 C CA . PRO A 1 88 ? -19.113 5.428 3.994 1.00 43.38 88 PRO A CA 1
ATOM 719 C C . PRO A 1 88 ? -17.937 6.049 4.747 1.00 43.38 88 PRO A C 1
ATOM 721 O O . PRO A 1 88 ? -16.846 5.484 4.856 1.00 43.38 88 PRO A O 1
ATOM 724 N N . ARG A 1 89 ? -18.151 7.281 5.203 1.00 42.56 89 ARG A N 1
ATOM 725 C CA . ARG A 1 89 ? -17.358 7.874 6.276 1.00 42.56 89 ARG A CA 1
ATOM 726 C C . ARG A 1 89 ? -17.903 7.284 7.587 1.00 42.56 89 ARG A C 1
ATOM 728 O O . ARG A 1 89 ? -19.115 7.073 7.639 1.00 42.56 89 ARG A O 1
ATOM 735 N N . PRO A 1 90 ? -17.053 6.995 8.587 1.00 53.81 90 PRO A N 1
ATOM 736 C CA . PRO A 1 90 ? -17.542 6.687 9.926 1.00 53.81 90 PRO A CA 1
ATOM 737 C C . PRO A 1 90 ? -18.418 7.819 10.471 1.00 53.81 90 PRO A C 1
ATOM 739 O O . PRO A 1 90 ? -18.170 8.990 10.084 1.00 53.81 90 PRO A O 1
#

Nearest PDB structures (foldseek):
  5jdk-assembly1_A  TM=5.380E-01  e=3.528E+00  Schizosaccharomyces pombe 972h-
  5eys-assembly1_A  TM=4.047E-01  e=6.964E+00  Mus musculus

Secondary structure (DSSP, 8-sta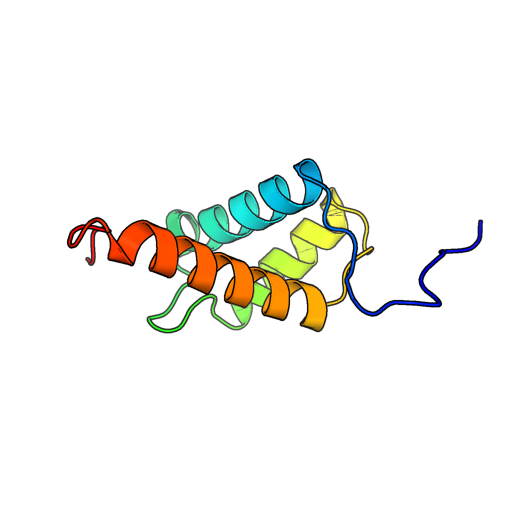te):
------S-S-----HHHHHHHHHHHHHHHHTT--B-SSSB-HHHHHHHHHHHHHHHTS-S-HHHHHHHHHHHHHHHHHHHTTS---SPP-

Organism: Panicum virgatum (NCBI:txid38727)

Radius of gyration: 14.59 Å; Cα contacts (8 Å, |Δi|>4): 41; chains: 1; bounding box: 42×25×31 Å